Protein AF-A0A538KMU8-F1 (afdb_monomer_lite)

Secondary structure (DSSP, 8-state):
---GGG---TTS-----TT-HHHHHHHHHHHHHH-

Radius of gyration: 9.59 Å; chains: 1; bounding box: 18×23×18 Å

pLDDT: mean 87.99, std 6.76, range [57.38, 93.88]

Foldseek 3Di:
DDLVLPDDDDPRHRDDDPVGVVVSVVVVVVVVVVD

Sequence (35 aa):
YVPCHRVVRTGGGLGGYRWGLDVKRALLAHEARWA

Structure (mmCIF, N/CA/C/O backbone):
data_AF-A0A538KMU8-F1
#
_entry.id   AF-A0A538KMU8-F1
#
loop_
_atom_site.group_PDB
_atom_site.id
_atom_site.type_symbol
_atom_site.label_atom_id
_atom_site.label_alt_id
_atom_site.label_comp_id
_atom_site.label_asym_id
_atom_site.label_entity_id
_atom_site.label_seq_id
_atom_site.pdbx_PDB_ins_code
_atom_site.Cartn_x
_atom_site.Cartn_y
_atom_site.Cartn_z
_atom_site.occupancy
_atom_site.B_iso_or_equiv
_atom_site.auth_seq_id
_atom_site.auth_comp_id
_atom_site.auth_asym_id
_atom_site.auth_atom_id
_atom_site.pdbx_PDB_model_num
ATOM 1 N N . TYR A 1 1 ? 11.190 -0.835 10.378 1.00 75.00 1 TYR A N 1
ATOM 2 C CA . TYR A 1 1 ? 10.267 -1.298 9.323 1.00 75.00 1 TYR A CA 1
ATOM 3 C C . TYR A 1 1 ? 9.325 -0.152 9.002 1.00 75.00 1 TYR A C 1
ATOM 5 O O . TYR A 1 1 ? 8.539 0.219 9.861 1.00 75.00 1 TYR A O 1
ATOM 13 N N . VAL A 1 2 ? 9.473 0.486 7.839 1.00 85.12 2 VAL A N 1
ATOM 14 C CA . VAL A 1 2 ? 8.582 1.583 7.424 1.00 85.12 2 VAL A CA 1
ATOM 15 C C . VAL A 1 2 ? 7.598 1.013 6.400 1.00 85.12 2 VAL A C 1
ATOM 17 O O . VAL A 1 2 ? 8.049 0.623 5.322 1.00 85.12 2 VAL A O 1
ATOM 20 N N . PRO A 1 3 ? 6.285 0.942 6.691 1.00 89.06 3 PRO A N 1
ATOM 21 C CA . PRO A 1 3 ? 5.293 0.364 5.786 1.00 89.06 3 PRO A CA 1
ATOM 22 C C . PRO A 1 3 ? 4.910 1.359 4.678 1.00 89.06 3 PRO A C 1
ATOM 24 O O . PRO A 1 3 ? 3.766 1.792 4.557 1.00 89.06 3 PRO A O 1
ATOM 27 N N . CYS A 1 4 ? 5.878 1.755 3.851 1.00 90.31 4 CYS A N 1
ATOM 28 C CA . CYS A 1 4 ? 5.673 2.722 2.770 1.00 90.31 4 CYS A CA 1
ATOM 29 C C . CYS A 1 4 ? 4.712 2.218 1.674 1.00 90.31 4 CYS A C 1
ATOM 31 O O . CYS A 1 4 ? 4.167 3.021 0.916 1.00 90.31 4 CYS A O 1
ATOM 33 N N . HIS A 1 5 ? 4.442 0.908 1.605 1.00 92.56 5 HIS A N 1
ATOM 34 C CA . HIS A 1 5 ? 3.403 0.329 0.746 1.00 92.56 5 HIS A CA 1
ATOM 35 C C . HIS A 1 5 ? 1.979 0.642 1.226 1.00 92.56 5 HIS A C 1
ATOM 37 O O . HIS A 1 5 ? 1.068 0.611 0.404 1.00 92.56 5 HIS A O 1
ATOM 43 N N . ARG A 1 6 ? 1.783 1.016 2.501 1.00 90.38 6 ARG A N 1
ATOM 44 C CA . ARG A 1 6 ? 0.479 1.448 3.041 1.00 90.38 6 ARG A CA 1
ATOM 45 C C . ARG A 1 6 ? 0.101 2.878 2.659 1.00 90.38 6 ARG A C 1
ATOM 47 O O . ARG A 1 6 ? -1.061 3.252 2.756 1.00 90.38 6 ARG A O 1
ATOM 54 N N . VAL A 1 7 ? 1.062 3.684 2.207 1.00 90.56 7 VAL A N 1
ATOM 55 C CA . VAL A 1 7 ? 0.805 5.072 1.808 1.00 90.56 7 VAL A CA 1
ATOM 56 C C . VAL A 1 7 ? 0.185 5.100 0.410 1.00 90.56 7 VAL A C 1
ATOM 58 O O . VAL A 1 7 ? 0.822 4.719 -0.577 1.00 90.56 7 VAL A O 1
ATOM 61 N N . VAL A 1 8 ? -1.056 5.568 0.312 1.00 88.75 8 VAL A N 1
ATOM 62 C CA . VAL A 1 8 ? -1.803 5.732 -0.946 1.00 88.75 8 VAL A CA 1
ATOM 63 C C . VAL A 1 8 ? -1.921 7.209 -1.319 1.00 88.75 8 VAL A C 1
ATOM 65 O O . VAL A 1 8 ? -1.762 8.087 -0.475 1.00 88.75 8 VAL A O 1
ATOM 68 N N . ARG A 1 9 ? -2.150 7.502 -2.602 1.00 87.38 9 ARG A N 1
ATOM 69 C CA . ARG A 1 9 ? -2.344 8.879 -3.069 1.00 87.38 9 ARG A CA 1
ATOM 70 C C . ARG A 1 9 ? -3.737 9.362 -2.656 1.00 87.38 9 ARG A C 1
ATOM 72 O O . ARG A 1 9 ? -4.696 8.591 -2.696 1.00 87.38 9 ARG A O 1
ATOM 79 N N . THR A 1 10 ? -3.863 10.649 -2.341 1.00 85.75 10 THR A N 1
ATOM 80 C CA . THR A 1 10 ? -5.161 11.318 -2.186 1.00 85.75 10 THR A CA 1
ATOM 81 C C . THR A 1 10 ? -6.006 11.089 -3.446 1.00 85.75 10 THR A C 1
ATOM 83 O O . THR A 1 10 ? -5.574 11.429 -4.545 1.00 85.75 10 THR A O 1
ATOM 86 N N . GLY A 1 11 ? -7.160 10.432 -3.298 1.00 83.56 11 GLY A N 1
ATOM 87 C CA . GLY A 1 11 ? -7.985 9.941 -4.414 1.00 83.56 11 GLY A CA 1
ATOM 88 C C . GLY A 1 11 ? -7.992 8.416 -4.600 1.00 83.56 11 GLY A C 1
ATOM 89 O O . GLY A 1 11 ? -8.561 7.928 -5.569 1.00 83.56 11 GLY A O 1
ATOM 90 N N . GLY A 1 12 ? -7.362 7.650 -3.701 1.00 83.00 12 GLY A N 1
ATOM 91 C CA . GLY A 1 12 ? -7.454 6.180 -3.670 1.00 83.00 12 GLY A CA 1
ATOM 92 C C . GLY A 1 12 ? -6.521 5.450 -4.64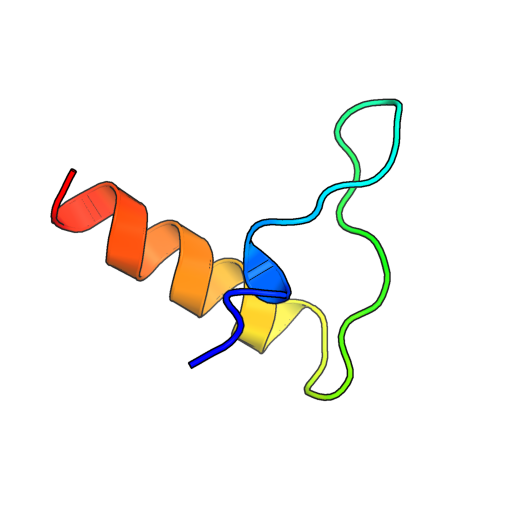3 1.00 83.00 12 GLY A C 1
ATOM 93 O O . GLY A 1 12 ? -6.485 4.223 -4.669 1.00 83.00 12 GLY A O 1
ATOM 94 N N . GLY A 1 13 ? -5.727 6.183 -5.426 1.00 86.19 13 GLY A N 1
ATOM 95 C CA . GLY A 1 13 ? -4.748 5.598 -6.339 1.00 86.19 13 GLY A CA 1
ATOM 96 C C . GLY A 1 13 ? -3.494 5.079 -5.629 1.00 86.19 13 GLY A C 1
ATOM 97 O O . GLY A 1 13 ? -3.044 5.627 -4.617 1.00 86.19 13 GLY A O 1
ATOM 98 N N . LEU A 1 14 ? -2.850 4.064 -6.209 1.00 86.50 14 LEU A N 1
ATOM 99 C CA . LEU A 1 14 ? -1.520 3.649 -5.765 1.00 86.50 14 LEU A CA 1
ATOM 100 C C . LEU A 1 14 ? -0.474 4.654 -6.259 1.00 86.50 14 LEU A C 1
ATOM 102 O O . LEU A 1 14 ? -0.207 4.767 -7.453 1.00 86.50 14 LEU A O 1
ATOM 106 N N . GLY A 1 15 ? 0.131 5.385 -5.322 1.00 84.75 15 GLY A N 1
ATOM 107 C CA . GLY A 1 15 ? 1.332 6.173 -5.595 1.00 84.75 15 GLY A CA 1
ATOM 108 C C . GLY A 1 15 ? 2.533 5.274 -5.898 1.00 84.75 15 GLY A C 1
ATOM 109 O O . GLY A 1 15 ? 2.540 4.103 -5.498 1.00 84.75 15 GLY A O 1
ATOM 110 N N . GLY A 1 16 ? 3.543 5.841 -6.565 1.00 87.25 16 GLY A N 1
ATOM 111 C CA . GLY A 1 16 ? 4.776 5.145 -6.930 1.00 87.25 16 GLY A CA 1
ATOM 112 C C . GLY A 1 16 ? 5.418 4.408 -5.752 1.00 87.25 16 GLY A C 1
ATOM 113 O O . GLY A 1 16 ? 5.311 4.822 -4.595 1.00 87.25 16 GLY A O 1
ATOM 114 N N . TYR A 1 17 ? 6.064 3.288 -6.056 1.00 90.75 17 TYR A N 1
ATOM 115 C CA . TYR A 1 17 ? 6.737 2.446 -5.076 1.00 90.75 17 TYR A CA 1
ATOM 116 C C . TYR A 1 17 ? 8.114 2.077 -5.603 1.00 90.75 17 TYR A C 1
ATOM 118 O O . TYR A 1 17 ? 8.241 1.728 -6.775 1.00 90.75 17 TYR A O 1
ATOM 126 N N . ARG A 1 18 ? 9.137 2.136 -4.743 1.00 88.94 18 ARG A N 1
ATOM 127 C CA . ARG A 1 18 ? 10.534 1.896 -5.139 1.00 88.94 18 ARG A CA 1
ATOM 128 C C . ARG A 1 18 ? 10.736 0.536 -5.816 1.00 88.94 18 ARG A C 1
ATOM 130 O O . ARG A 1 18 ? 11.567 0.424 -6.705 1.00 88.94 18 ARG A O 1
ATOM 137 N N . TRP A 1 19 ? 9.961 -0.465 -5.409 1.00 88.31 19 TRP A N 1
ATOM 138 C CA . TRP A 1 19 ? 10.018 -1.829 -5.940 1.00 88.31 19 TRP A CA 1
ATOM 139 C C . TRP A 1 19 ? 8.917 -2.127 -6.971 1.00 88.31 19 TRP A C 1
ATOM 141 O O . TRP A 1 19 ? 8.646 -3.283 -7.268 1.00 88.31 19 TRP A O 1
ATOM 151 N N . GLY A 1 20 ? 8.263 -1.092 -7.506 1.00 92.38 20 GLY A N 1
ATOM 152 C CA . GLY A 1 20 ? 7.171 -1.232 -8.466 1.00 92.38 20 GLY A CA 1
ATOM 153 C C . GLY A 1 20 ? 5.799 -1.423 -7.817 1.00 92.38 20 GLY A C 1
ATOM 154 O O . GLY A 1 20 ? 5.659 -1.786 -6.647 1.00 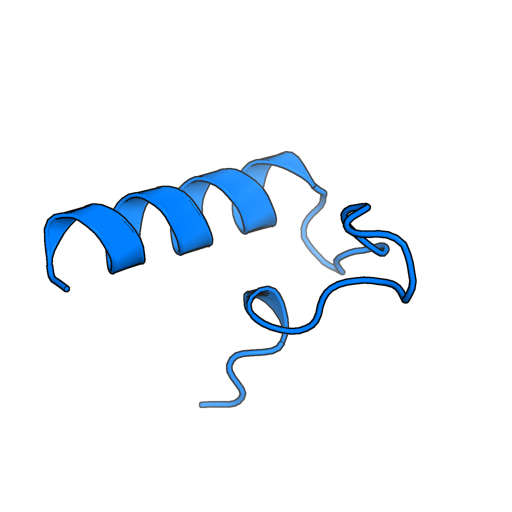92.38 20 GLY A O 1
ATOM 155 N N . LEU A 1 21 ? 4.748 -1.135 -8.584 1.00 91.44 21 LEU A N 1
ATOM 156 C CA . LEU A 1 21 ? 3.375 -1.192 -8.077 1.00 91.44 21 LEU A CA 1
ATOM 157 C C . LEU A 1 21 ? 2.916 -2.622 -7.775 1.00 91.44 21 LEU A C 1
ATOM 159 O O . LEU A 1 21 ? 2.097 -2.803 -6.878 1.00 91.44 21 LEU A O 1
ATOM 163 N N . ASP A 1 22 ? 3.456 -3.625 -8.463 1.00 93.06 22 ASP A N 1
ATOM 164 C CA . 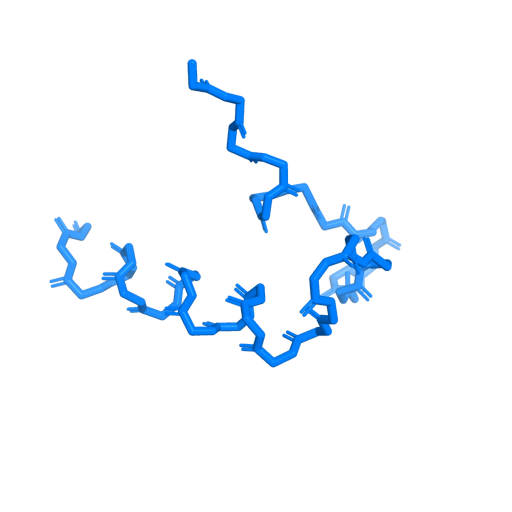ASP A 1 22 ? 3.063 -5.025 -8.272 1.00 93.06 22 ASP A CA 1
ATOM 165 C C . ASP A 1 22 ? 3.480 -5.547 -6.895 1.00 93.06 22 ASP A C 1
ATOM 167 O O . ASP A 1 22 ? 2.671 -6.148 -6.190 1.00 93.06 22 ASP A O 1
ATOM 171 N N . VAL A 1 23 ? 4.691 -5.202 -6.441 1.00 93.88 23 VAL A N 1
ATOM 172 C CA . VAL A 1 23 ? 5.159 -5.526 -5.083 1.00 93.88 23 VAL A CA 1
ATOM 173 C C . VAL A 1 23 ? 4.297 -4.823 -4.033 1.00 93.88 23 VAL A C 1
ATOM 175 O O . VAL A 1 23 ? 3.892 -5.438 -3.048 1.00 93.88 23 VAL A O 1
ATOM 178 N N . LYS A 1 24 ? 3.945 -3.550 -4.258 1.00 93.75 24 LYS A N 1
ATOM 179 C CA . LYS A 1 24 ? 3.049 -2.803 -3.361 1.00 93.7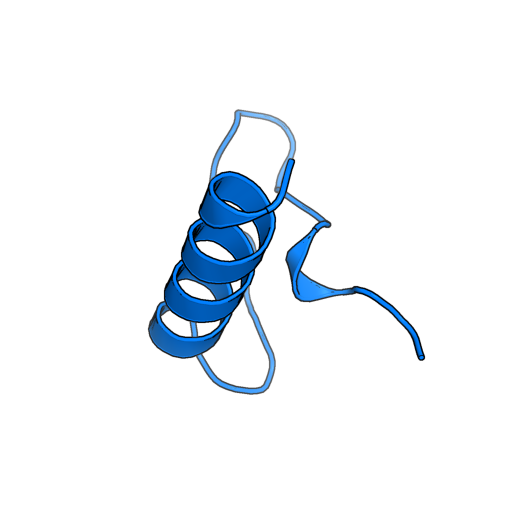5 24 LYS A CA 1
ATOM 180 C C . LYS A 1 24 ? 1.676 -3.470 -3.241 1.00 93.75 24 LYS A C 1
ATOM 182 O O . LYS A 1 24 ? 1.170 -3.601 -2.130 1.00 93.75 24 LYS A O 1
ATOM 187 N N . ARG A 1 25 ? 1.092 -3.919 -4.358 1.00 92.31 25 ARG A N 1
ATOM 188 C CA . ARG A 1 25 ? -0.187 -4.652 -4.373 1.00 92.31 25 ARG A CA 1
ATOM 189 C C . ARG A 1 25 ? -0.082 -5.984 -3.639 1.00 92.31 25 ARG A C 1
ATOM 191 O O . ARG A 1 25 ? -0.957 -6.282 -2.835 1.00 92.31 25 ARG A O 1
ATOM 198 N N . ALA A 1 26 ? 0.981 -6.751 -3.879 1.00 93.50 26 ALA A N 1
ATOM 199 C CA . ALA A 1 26 ? 1.192 -8.038 -3.225 1.00 93.50 26 ALA A CA 1
ATOM 200 C C . ALA A 1 26 ? 1.324 -7.894 -1.701 1.00 93.50 26 ALA A C 1
ATOM 202 O O . ALA A 1 26 ? 0.716 -8.664 -0.965 1.00 93.50 26 ALA A O 1
ATOM 203 N N . LEU A 1 27 ? 2.051 -6.878 -1.223 1.00 92.50 27 LEU A N 1
ATOM 204 C CA . LEU A 1 27 ? 2.191 -6.595 0.209 1.00 92.50 27 LEU A CA 1
ATOM 205 C C . LEU A 1 27 ? 0.865 -6.172 0.848 1.00 92.50 27 LEU A C 1
ATOM 207 O O . LEU A 1 27 ? 0.520 -6.674 1.912 1.00 92.50 27 LEU A O 1
ATOM 211 N N . LEU A 1 28 ? 0.101 -5.293 0.191 1.00 91.69 28 LEU A N 1
ATOM 212 C CA . LEU A 1 28 ? -1.226 -4.890 0.668 1.00 91.69 28 LEU A CA 1
ATOM 213 C C . LEU A 1 28 ? -2.200 -6.074 0.709 1.00 91.69 28 LEU A C 1
ATOM 215 O O . LEU A 1 28 ? -2.909 -6.246 1.694 1.00 91.69 28 LEU A O 1
ATOM 219 N N . ALA A 1 29 ? -2.208 -6.911 -0.331 1.00 93.25 29 ALA A N 1
ATOM 220 C CA . ALA A 1 29 ? -3.039 -8.110 -0.385 1.00 93.25 29 ALA A CA 1
ATOM 221 C C . ALA A 1 29 ? -2.620 -9.140 0.670 1.00 93.25 29 ALA A C 1
ATOM 223 O O . ALA A 1 29 ? -3.471 -9.768 1.288 1.00 93.25 29 ALA A O 1
ATOM 224 N N . HIS A 1 30 ? -1.315 -9.300 0.899 1.00 92.44 30 HIS A N 1
ATOM 225 C CA . HIS A 1 30 ? -0.804 -10.144 1.967 1.00 92.44 30 HIS A CA 1
ATOM 226 C C . HIS A 1 30 ? -1.295 -9.636 3.322 1.00 92.44 30 HIS A C 1
ATOM 228 O O . HIS A 1 30 ? -1.920 -10.400 4.039 1.00 92.44 30 HIS A O 1
ATOM 234 N N . GLU A 1 31 ? -1.093 -8.358 3.650 1.00 91.69 31 GLU A N 1
ATOM 235 C CA . GLU A 1 31 ? -1.573 -7.774 4.910 1.00 91.69 31 GLU A CA 1
ATOM 236 C C . 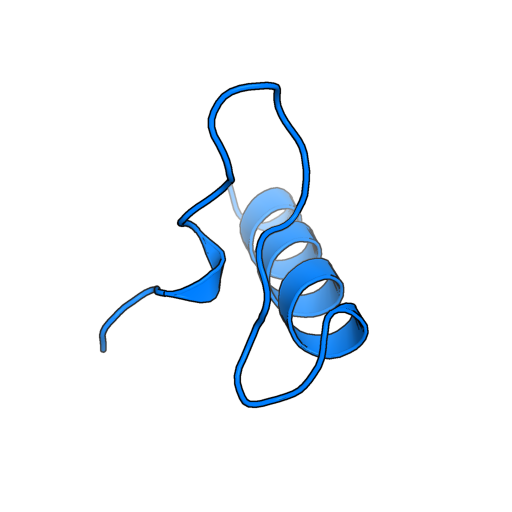GLU A 1 31 ? -3.095 -7.897 5.080 1.00 91.69 31 GLU A C 1
ATOM 238 O O . GLU A 1 31 ? -3.542 -8.225 6.171 1.00 91.69 31 GLU A O 1
ATOM 243 N N . ALA A 1 32 ? -3.882 -7.738 4.011 1.00 89.88 32 ALA A N 1
ATOM 244 C CA . ALA A 1 32 ? -5.338 -7.906 4.044 1.00 89.88 32 ALA A CA 1
ATOM 245 C C . ALA A 1 32 ? -5.803 -9.348 4.314 1.00 89.88 32 ALA A C 1
ATOM 247 O O . ALA A 1 32 ? 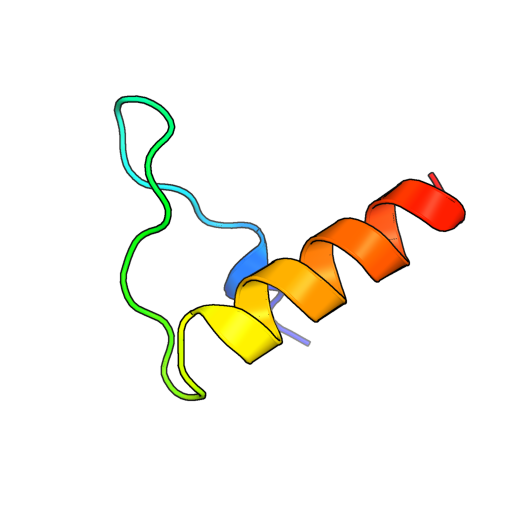-6.945 -9.553 4.702 1.00 89.88 32 ALA A O 1
ATOM 248 N N . ARG A 1 33 ? -4.948 -10.357 4.105 1.00 88.38 33 ARG A N 1
ATOM 249 C CA . ARG A 1 33 ? -5.262 -11.757 4.447 1.00 88.38 33 ARG A CA 1
ATOM 250 C C . ARG A 1 33 ? -5.089 -12.064 5.933 1.00 88.38 33 ARG A C 1
ATOM 252 O O . ARG A 1 33 ? -5.576 -13.097 6.380 1.00 88.38 33 ARG A O 1
ATOM 259 N N . TRP A 1 34 ? -4.356 -11.219 6.655 1.00 78.12 34 TRP A N 1
ATOM 260 C CA . TRP A 1 34 ? -4.043 -11.398 8.076 1.00 78.12 34 TRP A CA 1
ATOM 261 C C . TRP A 1 34 ? -4.675 -10.321 8.970 1.00 78.12 34 TRP A C 1
ATOM 263 O O . TRP A 1 34 ? -4.473 -10.367 10.183 1.00 78.12 34 TRP A O 1
ATOM 273 N N . ALA A 1 35 ? -5.375 -9.351 8.377 1.00 57.38 35 ALA A N 1
ATOM 274 C CA . ALA A 1 35 ? -6.164 -8.334 9.068 1.00 57.38 35 ALA A CA 1
ATOM 275 C C . ALA A 1 35 ? -7.605 -8.822 9.247 1.00 57.38 35 ALA A C 1
ATOM 277 O O . ALA A 1 35 ? -8.169 -8.543 10.326 1.00 57.38 35 ALA A O 1
#